Protein AF-A0A933JKI4-F1 (afdb_monomer_lite)

Secondary structure (DSSP, 8-state):
-HHHHHHHHHHHHHHHHHHHHHHHHHHS-S-HHHHHHHHHHHHHHHHHHHHHHHHHH---TTHHHHHHHHHHHHHHHHHHHHHTT-PPP---------------

Sequence (104 aa):
MEVTRQLLDTLRKKAEVLAERVAEATRDSTNAHVRTEGGRFAEVLGEWLDQLDELFETEDPEVIDRVRSFSARLQLAEDKVARWGVGPTRTPKSRRGSGVRKAA

Radius of gyration: 17.94 Å; chains: 1; bounding box: 42×26×63 Å

Foldseek 3Di:
DVVLVVLLVVLLVLLVLLLVLLVVLQPPDPDPVSVVVSVVVNVVSVVLNVVSVVLVVDPDPCSVVVSVVSVVVSVVSVVVSVVSVRPRPPDPPPPPDPDDDDDD

pLDDT: mean 78.85, std 14.89, range [40.62, 91.25]

Structure (mmCIF, N/CA/C/O backbone):
data_AF-A0A933JKI4-F1
#
_entry.id   AF-A0A933JKI4-F1
#
loop_
_atom_site.group_PDB
_atom_site.id
_atom_site.type_symbol
_atom_site.label_atom_id
_atom_site.label_alt_id
_atom_site.label_comp_id
_atom_site.label_asym_id
_atom_site.label_entity_id
_atom_site.label_seq_id
_atom_site.pdbx_PDB_ins_code
_atom_site.Cartn_x
_atom_site.Cartn_y
_atom_site.Cartn_z
_atom_site.occupancy
_atom_site.B_iso_or_equiv
_atom_site.auth_seq_id
_atom_site.auth_comp_id
_atom_site.auth_asym_id
_atom_site.auth_atom_id
_atom_site.pdbx_PDB_model_num
ATOM 1 N N . MET A 1 1 ? -17.397 2.579 15.965 1.00 59.50 1 MET A N 1
ATOM 2 C CA . MET A 1 1 ? -17.041 1.528 14.987 1.00 59.50 1 MET A CA 1
ATOM 3 C C . MET A 1 1 ? -17.125 2.017 13.534 1.00 59.50 1 MET A C 1
ATOM 5 O O . MET A 1 1 ? -16.285 1.625 12.742 1.00 59.50 1 MET A O 1
ATOM 9 N N . GLU A 1 2 ? -18.050 2.918 13.168 1.00 64.12 2 GLU A N 1
ATOM 10 C CA . GLU A 1 2 ? -18.205 3.399 11.774 1.00 64.12 2 GLU A CA 1
ATOM 11 C C . GLU A 1 2 ? -16.9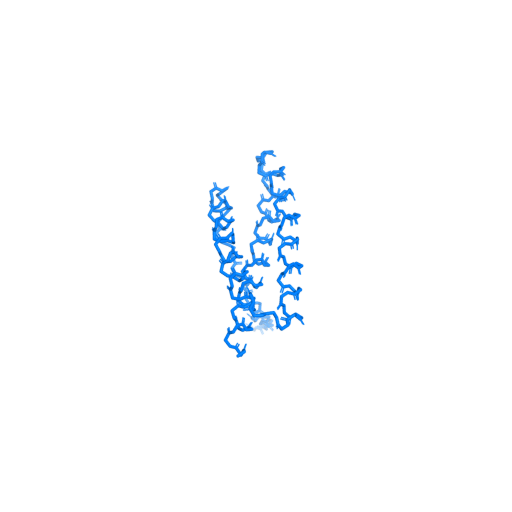75 4.141 11.200 1.00 64.12 2 GLU A C 1
ATOM 13 O O . GLU A 1 2 ? -16.598 3.920 10.052 1.00 64.12 2 GLU A O 1
ATOM 18 N N . VAL A 1 3 ? -16.286 4.946 12.021 1.00 65.94 3 VAL A N 1
ATOM 19 C CA . VAL A 1 3 ? -15.077 5.697 11.617 1.00 65.94 3 VAL A CA 1
ATOM 20 C C . VAL A 1 3 ? -13.921 4.768 11.222 1.00 65.94 3 VAL A C 1
ATOM 22 O O . VAL A 1 3 ? -13.246 5.013 10.225 1.00 65.94 3 VAL A O 1
ATOM 25 N N . THR A 1 4 ? -13.709 3.674 11.961 1.00 77.69 4 THR A N 1
ATOM 26 C CA . THR A 1 4 ? -12.656 2.687 11.664 1.00 77.69 4 THR A CA 1
ATOM 27 C C . THR A 1 4 ? -12.906 2.002 10.323 1.00 77.69 4 THR A C 1
ATOM 29 O O . THR A 1 4 ? -11.977 1.819 9.542 1.00 77.69 4 THR A O 1
ATOM 32 N N . ARG A 1 5 ? -14.170 1.694 10.011 1.00 80.38 5 ARG A N 1
ATOM 33 C CA . ARG A 1 5 ? -14.555 1.036 8.758 1.00 80.38 5 ARG A CA 1
ATOM 34 C C . ARG A 1 5 ? -14.344 1.934 7.537 1.00 80.38 5 ARG A C 1
ATOM 36 O O . ARG A 1 5 ? -13.782 1.488 6.545 1.00 80.38 5 ARG A O 1
ATOM 43 N N . GLN A 1 6 ? -14.708 3.215 7.635 1.00 84.88 6 GLN A N 1
ATOM 44 C CA . GLN A 1 6 ? -14.437 4.202 6.578 1.00 84.88 6 GLN A CA 1
ATOM 45 C C . GLN A 1 6 ? -12.933 4.393 6.328 1.00 84.88 6 GLN A C 1
ATOM 47 O O . GLN A 1 6 ? -12.494 4.589 5.189 1.00 84.88 6 GLN A O 1
ATOM 52 N N . LEU A 1 7 ? -12.131 4.339 7.394 1.00 85.06 7 LEU A N 1
ATOM 53 C CA . LEU A 1 7 ? -10.680 4.444 7.305 1.00 85.06 7 LEU A CA 1
ATOM 54 C C . LEU A 1 7 ? -10.076 3.208 6.623 1.00 85.06 7 LEU A C 1
ATOM 56 O O . LEU A 1 7 ? -9.266 3.363 5.711 1.00 85.06 7 LEU A O 1
ATOM 60 N N . LEU A 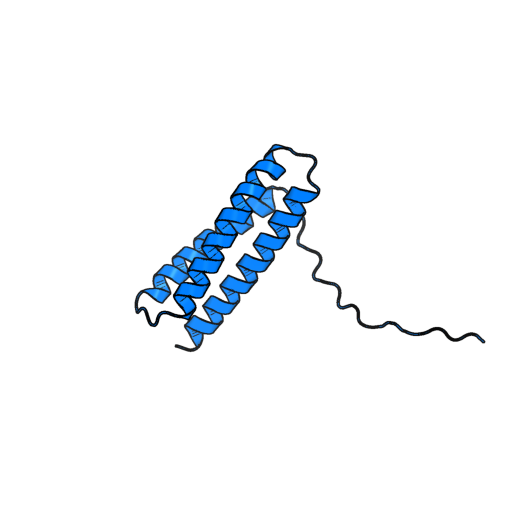1 8 ? -10.519 2.005 7.000 1.00 85.56 8 LEU A N 1
ATOM 61 C CA . LEU A 1 8 ? -10.138 0.752 6.344 1.00 85.56 8 LEU A CA 1
ATOM 62 C C . LEU A 1 8 ? -10.519 0.756 4.853 1.00 85.56 8 LEU A C 1
ATOM 64 O O . LEU A 1 8 ? -9.676 0.446 4.016 1.00 85.56 8 LEU A O 1
ATOM 68 N N . ASP A 1 9 ? -11.724 1.218 4.499 1.00 88.56 9 ASP A N 1
ATOM 69 C CA . ASP A 1 9 ? -12.161 1.354 3.098 1.00 88.56 9 ASP A CA 1
ATOM 70 C C . ASP A 1 9 ? -11.252 2.303 2.310 1.00 88.56 9 ASP A C 1
ATOM 72 O O . ASP A 1 9 ? -10.945 2.084 1.136 1.00 88.56 9 ASP A O 1
ATOM 76 N N . THR A 1 10 ? -10.818 3.386 2.954 1.00 89.81 10 THR A N 1
ATOM 77 C CA . THR A 1 10 ? -9.905 4.356 2.346 1.00 89.81 10 THR A CA 1
ATOM 78 C C . THR A 1 10 ? -8.524 3.744 2.123 1.00 89.81 10 THR A C 1
ATOM 80 O O . THR A 1 10 ? -7.943 3.929 1.053 1.00 89.81 10 THR A O 1
ATOM 83 N N . LEU A 1 11 ? -8.002 3.003 3.103 1.00 89.31 11 LEU A N 1
ATOM 84 C CA . LEU A 1 11 ? -6.708 2.327 3.002 1.00 89.31 11 LEU A CA 1
ATOM 85 C C . LEU A 1 11 ? -6.721 1.230 1.939 1.00 89.31 11 LEU A C 1
ATOM 87 O O . LEU A 1 11 ? -5.793 1.174 1.136 1.00 89.31 11 LEU A O 1
ATOM 91 N N . ARG A 1 12 ? -7.797 0.441 1.872 1.00 89.81 12 ARG A N 1
ATOM 92 C CA . ARG A 1 12 ? -8.013 -0.563 0.827 1.00 89.81 12 ARG A CA 1
ATOM 93 C C . ARG A 1 12 ? -7.956 0.064 -0.560 1.00 89.81 12 ARG A C 1
ATOM 95 O O . ARG A 1 12 ? -7.126 -0.328 -1.370 1.00 89.81 12 ARG A O 1
ATOM 102 N N . LYS A 1 13 ? -8.759 1.103 -0.809 1.00 90.81 13 LYS A N 1
ATOM 103 C CA . LYS A 1 13 ? -8.776 1.803 -2.107 1.00 90.81 13 LYS A CA 1
ATOM 104 C C . LYS A 1 13 ? -7.403 2.350 -2.487 1.00 90.81 13 LYS A C 1
ATOM 106 O O . LYS A 1 13 ? -7.009 2.277 -3.646 1.00 90.81 13 LYS A O 1
ATOM 111 N N . LYS A 1 14 ? -6.666 2.914 -1.527 1.00 89.88 14 LYS A N 1
ATOM 112 C CA . LYS A 1 14 ? -5.307 3.409 -1.778 1.00 89.88 14 LYS A CA 1
ATOM 113 C C . LYS A 1 14 ? -4.340 2.275 -2.127 1.00 89.88 14 LYS A C 1
ATOM 115 O O . LYS A 1 14 ? -3.572 2.422 -3.073 1.00 89.88 14 LYS A O 1
ATOM 120 N N . ALA A 1 15 ? -4.397 1.159 -1.404 1.00 89.94 15 ALA A N 1
ATOM 121 C CA . ALA A 1 15 ? -3.573 -0.015 -1.673 1.00 89.94 15 ALA A CA 1
ATOM 122 C C . ALA A 1 15 ? -3.895 -0.646 -3.039 1.00 89.94 15 ALA A C 1
ATOM 124 O O . ALA A 1 15 ? -2.971 -0.938 -3.792 1.00 89.94 15 ALA A O 1
ATOM 125 N N . GLU A 1 16 ? -5.175 -0.753 -3.412 1.00 90.25 16 GLU A N 1
ATOM 126 C CA . GLU A 1 16 ? -5.616 -1.211 -4.740 1.00 90.25 16 GLU A CA 1
ATOM 127 C C . GLU A 1 16 ? -5.076 -0.304 -5.860 1.00 90.25 16 GLU A C 1
ATOM 129 O O . GLU A 1 16 ? -4.467 -0.784 -6.816 1.00 90.25 16 GLU A O 1
ATOM 134 N N . VAL A 1 17 ? -5.218 1.020 -5.715 1.00 90.31 17 VAL A N 1
ATOM 135 C CA . VAL A 1 17 ? -4.679 1.997 -6.681 1.00 90.31 17 VAL A CA 1
ATOM 136 C C . VAL A 1 17 ? -3.155 1.908 -6.773 1.00 90.31 17 VAL A C 1
ATOM 138 O O . VAL A 1 17 ? -2.585 2.043 -7.857 1.00 90.31 17 VAL A O 1
ATOM 141 N N . LEU A 1 18 ? -2.468 1.695 -5.650 1.00 89.31 18 LEU A N 1
ATOM 142 C CA . LEU A 1 18 ? -1.019 1.530 -5.639 1.00 89.31 18 LEU A CA 1
ATOM 143 C C . LEU A 1 18 ? -0.594 0.232 -6.336 1.00 89.31 18 LEU A C 1
ATOM 145 O O . LEU A 1 18 ? 0.359 0.256 -7.111 1.00 89.31 18 LEU A O 1
ATOM 149 N N . ALA A 1 19 ? -1.309 -0.872 -6.115 1.00 89.88 19 ALA A N 1
ATOM 150 C CA . ALA A 1 19 ? -1.050 -2.145 -6.781 1.00 89.88 19 ALA A CA 1
ATOM 151 C C . ALA A 1 19 ? -1.225 -2.030 -8.302 1.00 89.88 19 ALA A C 1
ATOM 153 O O . ALA A 1 19 ? -0.364 -2.485 -9.056 1.00 89.88 19 ALA A O 1
ATOM 154 N N . GLU A 1 20 ? -2.274 -1.340 -8.760 1.00 88.69 20 GLU A N 1
ATOM 155 C CA . GLU A 1 20 ? -2.480 -1.043 -10.182 1.00 88.69 20 GLU A CA 1
ATOM 156 C C . GLU A 1 20 ? -1.317 -0.217 -10.753 1.00 88.69 20 GLU A C 1
ATOM 158 O O . GLU A 1 20 ? -0.741 -0.585 -11.777 1.00 88.69 20 GLU A O 1
ATOM 163 N N . ARG A 1 21 ? -0.880 0.837 -10.047 1.00 85.81 21 ARG A N 1
ATOM 164 C CA . ARG A 1 21 ? 0.285 1.645 -10.454 1.00 85.81 21 ARG A CA 1
ATOM 165 C C . ARG A 1 21 ? 1.559 0.823 -10.559 1.00 85.81 21 ARG A C 1
ATOM 167 O O . ARG A 1 21 ? 2.332 1.019 -11.489 1.00 85.81 21 ARG A O 1
ATOM 174 N N . VAL A 1 22 ? 1.802 -0.071 -9.607 1.00 89.25 22 VAL A N 1
ATOM 175 C CA . VAL A 1 22 ? 2.969 -0.960 -9.616 1.00 89.25 22 VAL A CA 1
ATOM 176 C C . VAL A 1 22 ? 2.898 -1.916 -10.804 1.00 89.25 22 VAL A C 1
ATOM 178 O O . VAL A 1 22 ? 3.900 -2.101 -11.495 1.00 89.25 22 VAL A O 1
ATOM 181 N N . ALA A 1 23 ? 1.725 -2.480 -11.090 1.00 87.56 23 ALA A N 1
ATOM 182 C CA . ALA A 1 23 ? 1.514 -3.353 -12.240 1.00 87.56 23 ALA A CA 1
ATOM 183 C C . ALA A 1 23 ? 1.735 -2.618 -13.577 1.00 87.56 23 ALA A C 1
ATOM 185 O O . ALA A 1 23 ? 2.378 -3.155 -14.478 1.00 87.56 23 ALA A O 1
ATOM 186 N N . GLU A 1 24 ? 1.264 -1.376 -13.705 1.00 85.81 24 GLU A N 1
ATOM 187 C CA . GLU A 1 24 ? 1.524 -0.534 -14.880 1.00 85.81 24 GLU A CA 1
ATOM 188 C C . GLU A 1 24 ? 3.011 -0.168 -15.000 1.00 85.81 24 GLU A C 1
ATOM 190 O O . GLU A 1 24 ? 3.621 -0.363 -16.053 1.00 85.81 24 GLU A O 1
ATOM 195 N N . ALA A 1 25 ? 3.623 0.287 -13.900 1.00 83.50 25 ALA A N 1
ATOM 196 C CA . ALA A 1 25 ? 5.038 0.647 -13.837 1.00 83.50 25 ALA A CA 1
ATOM 197 C C . ALA A 1 25 ? 5.945 -0.509 -14.250 1.00 83.50 25 ALA A C 1
ATOM 199 O O . ALA A 1 25 ? 6.961 -0.310 -14.905 1.00 83.50 25 ALA A O 1
ATOM 200 N N . THR A 1 26 ? 5.604 -1.724 -13.835 1.00 88.75 26 THR A N 1
ATOM 201 C CA . THR A 1 26 ? 6.409 -2.918 -14.097 1.00 88.75 26 THR A CA 1
ATOM 202 C C . THR A 1 26 ? 6.217 -3.450 -15.501 1.00 88.75 26 THR A C 1
ATOM 204 O O . THR A 1 26 ? 7.200 -3.843 -16.125 1.00 88.75 26 THR A O 1
ATOM 207 N N . ARG A 1 27 ? 4.984 -3.460 -16.015 1.00 85.25 27 ARG A N 1
ATOM 208 C CA . ARG A 1 27 ? 4.676 -4.024 -17.332 1.00 85.25 27 ARG A CA 1
ATOM 209 C C . ARG A 1 27 ? 5.428 -3.313 -18.454 1.00 85.25 27 ARG A C 1
ATOM 211 O O . ARG A 1 27 ? 6.032 -3.982 -19.288 1.00 85.25 27 ARG A O 1
ATOM 218 N N . ASP A 1 28 ? 5.429 -1.982 -18.439 1.00 79.44 28 ASP A N 1
ATOM 219 C CA . ASP A 1 28 ? 5.926 -1.172 -19.559 1.00 79.44 28 ASP A CA 1
ATOM 220 C C . ASP A 1 28 ? 7.339 -0.605 -19.327 1.00 79.44 28 ASP A C 1
ATOM 222 O O . ASP A 1 28 ? 7.888 0.100 -20.178 1.00 79.44 28 ASP A O 1
ATOM 226 N N . SER A 1 29 ? 7.969 -0.902 -18.184 1.00 81.38 29 SER A N 1
ATOM 227 C CA . SER A 1 29 ? 9.283 -0.341 -17.864 1.00 81.38 29 SER A CA 1
ATOM 228 C C . SER A 1 29 ? 10.412 -1.005 -18.643 1.00 81.38 29 SER A C 1
ATOM 230 O O . SER A 1 29 ? 10.626 -2.219 -18.601 1.00 81.38 29 SER A O 1
ATOM 232 N N . THR A 1 30 ? 11.236 -0.177 -19.280 1.00 85.19 30 THR A N 1
ATOM 233 C CA . THR A 1 30 ? 12.505 -0.586 -19.894 1.00 85.19 30 THR A CA 1
ATOM 234 C C . THR A 1 30 ? 13.574 -0.919 -18.846 1.00 85.19 30 THR A C 1
ATOM 236 O O . THR A 1 30 ? 14.499 -1.684 -19.130 1.00 85.19 30 THR A O 1
ATOM 239 N N . ASN A 1 31 ? 13.416 -0.450 -17.604 1.00 85.25 31 ASN A N 1
ATOM 240 C CA . ASN A 1 31 ? 14.345 -0.691 -16.505 1.00 85.25 31 ASN A CA 1
ATOM 241 C C . ASN A 1 31 ? 14.086 -2.054 -15.830 1.00 85.25 31 ASN A C 1
ATOM 243 O O . ASN A 1 31 ? 13.094 -2.246 -15.127 1.00 85.25 31 ASN A O 1
ATOM 247 N N . ALA A 1 32 ? 15.023 -2.995 -15.994 1.00 86.88 32 ALA A N 1
ATOM 248 C CA . ALA A 1 32 ? 14.939 -4.343 -15.422 1.00 86.88 32 ALA A CA 1
ATOM 249 C C . ALA A 1 32 ? 14.825 -4.365 -13.887 1.00 86.88 32 ALA A C 1
ATOM 251 O O . ALA A 1 32 ? 14.178 -5.258 -13.332 1.00 86.88 32 ALA A O 1
ATOM 252 N N . HIS A 1 33 ? 15.408 -3.371 -13.209 1.00 86.94 33 HIS A N 1
ATOM 253 C CA . HIS A 1 33 ? 15.292 -3.222 -11.762 1.00 86.94 33 HIS A CA 1
ATOM 254 C C . HIS A 1 33 ? 13.846 -2.926 -11.355 1.00 86.94 33 HIS A C 1
ATOM 256 O O . HIS A 1 33 ? 13.320 -3.608 -10.485 1.00 86.94 33 HIS A O 1
ATOM 262 N N . VAL A 1 34 ? 13.173 -2.000 -12.050 1.00 86.19 34 VAL A N 1
ATOM 263 C CA . VAL A 1 34 ? 11.762 -1.653 -11.792 1.00 86.19 34 VAL A CA 1
ATOM 264 C C . VAL A 1 34 ? 10.851 -2.856 -12.021 1.00 86.19 34 VAL A C 1
ATOM 266 O O . VAL A 1 34 ? 9.986 -3.120 -11.195 1.00 86.19 34 VAL A O 1
ATOM 269 N N . ARG A 1 35 ? 11.076 -3.634 -13.089 1.00 88.12 35 ARG A N 1
ATOM 270 C CA . ARG A 1 35 ? 10.289 -4.853 -13.355 1.00 88.12 35 ARG A CA 1
ATOM 271 C C . ARG A 1 35 ? 10.424 -5.885 -12.236 1.00 88.12 35 ARG A C 1
ATOM 273 O O . ARG A 1 35 ? 9.426 -6.418 -11.764 1.00 88.12 35 ARG A O 1
ATOM 280 N N . THR A 1 36 ? 11.657 -6.143 -11.801 1.00 89.69 36 THR A N 1
ATOM 281 C CA . THR A 1 36 ? 11.945 -7.119 -10.738 1.00 89.69 36 THR A CA 1
ATOM 282 C C . THR A 1 36 ? 11.411 -6.656 -9.388 1.00 89.69 36 THR A C 1
ATOM 284 O O . THR A 1 36 ? 10.753 -7.419 -8.685 1.00 89.69 36 THR A O 1
ATOM 287 N N . GLU A 1 37 ? 11.694 -5.406 -9.016 1.00 88.19 37 GLU A N 1
ATOM 288 C CA . GLU A 1 37 ? 11.233 -4.846 -7.751 1.00 88.19 37 GLU A CA 1
ATOM 289 C C . GLU A 1 37 ? 9.716 -4.783 -7.693 1.00 88.19 37 GLU A C 1
ATOM 291 O O . GLU A 1 37 ? 9.145 -5.186 -6.686 1.00 88.19 37 GLU A O 1
ATOM 296 N N . GLY A 1 38 ? 9.053 -4.312 -8.748 1.00 87.75 38 GLY A N 1
ATOM 297 C CA . GLY A 1 38 ? 7.608 -4.177 -8.706 1.00 87.75 38 GLY A CA 1
ATOM 298 C C . GLY A 1 38 ? 6.855 -5.504 -8.798 1.00 87.75 38 GLY A C 1
ATOM 299 O O . GLY A 1 38 ? 5.764 -5.579 -8.252 1.00 87.75 38 GLY A O 1
ATOM 300 N N . GLY A 1 39 ? 7.442 -6.571 -9.358 1.00 85.94 39 GLY A N 1
ATOM 301 C CA . GLY A 1 39 ? 6.887 -7.925 -9.218 1.00 85.94 39 GLY A CA 1
ATOM 302 C C . GLY A 1 39 ? 6.807 -8.359 -7.750 1.00 85.94 39 GLY A C 1
ATOM 303 O O . GLY A 1 39 ? 5.736 -8.702 -7.262 1.00 85.94 39 GLY A O 1
ATOM 304 N N . ARG A 1 40 ? 7.914 -8.216 -7.009 1.00 89.19 40 ARG A N 1
ATOM 305 C CA . ARG A 1 40 ? 7.942 -8.472 -5.554 1.00 89.19 40 ARG A CA 1
ATOM 306 C C . ARG A 1 40 ? 7.014 -7.531 -4.793 1.00 89.19 40 ARG A C 1
ATOM 308 O O . ARG A 1 40 ? 6.407 -7.906 -3.801 1.00 89.19 40 ARG A O 1
ATOM 315 N N . PHE A 1 41 ? 6.925 -6.283 -5.241 1.00 88.81 41 PHE A N 1
ATOM 316 C CA . PHE A 1 41 ? 6.100 -5.285 -4.578 1.00 88.81 41 PHE A CA 1
ATOM 317 C C . PHE A 1 41 ? 4.604 -5.546 -4.764 1.00 88.81 41 PHE A C 1
ATOM 319 O O . PHE A 1 41 ? 3.834 -5.284 -3.848 1.00 88.81 41 PHE A O 1
ATOM 326 N N . ALA A 1 42 ? 4.196 -6.108 -5.903 1.00 87.19 42 ALA A N 1
ATOM 327 C CA . ALA A 1 42 ? 2.822 -6.541 -6.127 1.00 87.19 42 ALA A CA 1
ATOM 328 C C . ALA A 1 42 ? 2.416 -7.681 -5.177 1.00 87.19 42 ALA A C 1
ATOM 330 O O . ALA A 1 42 ? 1.315 -7.637 -4.638 1.00 87.19 42 ALA A O 1
ATOM 331 N N . GLU A 1 43 ? 3.307 -8.645 -4.918 1.00 88.50 43 GLU A N 1
ATOM 332 C CA . GLU A 1 43 ? 3.072 -9.717 -3.932 1.00 88.50 43 GLU A CA 1
ATOM 333 C C . GLU A 1 43 ? 2.866 -9.138 -2.525 1.00 88.50 43 GLU A C 1
ATOM 335 O O . GLU A 1 43 ? 1.857 -9.415 -1.882 1.00 88.50 43 GLU A O 1
ATOM 340 N N . VAL A 1 44 ? 3.759 -8.238 -2.096 1.00 90.69 44 VAL A N 1
ATOM 341 C CA . VAL A 1 44 ? 3.655 -7.561 -0.791 1.00 90.69 44 VAL A CA 1
ATOM 342 C C . VAL A 1 44 ? 2.355 -6.760 -0.666 1.00 90.69 44 VAL A C 1
ATOM 344 O O . VAL A 1 44 ? 1.725 -6.773 0.388 1.00 90.69 44 VAL A O 1
ATOM 347 N N . LEU A 1 45 ? 1.931 -6.060 -1.725 1.00 89.00 45 LEU A N 1
ATOM 348 C CA . LEU A 1 45 ? 0.664 -5.321 -1.721 1.00 89.00 45 LEU A CA 1
ATOM 349 C C . LEU A 1 45 ? -0.555 -6.251 -1.665 1.00 89.00 45 LEU A C 1
ATOM 351 O O . LEU A 1 45 ? -1.546 -5.880 -1.042 1.00 89.00 45 LEU A O 1
ATOM 355 N N . GLY A 1 46 ? -0.473 -7.442 -2.265 1.00 88.00 46 GLY A N 1
ATOM 356 C CA . GLY A 1 46 ? -1.488 -8.488 -2.131 1.00 88.00 46 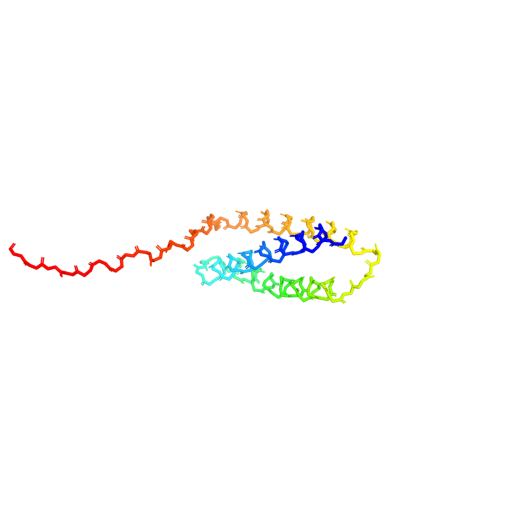GLY A CA 1
ATOM 357 C C . GLY A 1 46 ? -1.647 -8.937 -0.680 1.00 88.00 46 GLY A C 1
ATOM 358 O O . GLY A 1 46 ? -2.730 -8.812 -0.122 1.00 88.00 46 GLY A O 1
ATOM 359 N N . GLU A 1 47 ? -0.545 -9.316 -0.025 1.00 91.12 47 GLU A N 1
ATOM 360 C CA . GLU A 1 47 ? -0.555 -9.705 1.396 1.00 91.12 47 GLU A CA 1
ATOM 361 C C . GLU A 1 47 ? -1.105 -8.593 2.303 1.00 91.12 47 GLU A C 1
ATOM 363 O O . GLU A 1 47 ? -1.760 -8.837 3.314 1.00 91.12 47 GLU A O 1
ATOM 368 N N . TRP A 1 48 ? -0.824 -7.338 1.960 1.00 90.50 48 TRP A N 1
ATOM 369 C CA . TRP A 1 48 ? -1.316 -6.173 2.688 1.00 90.50 48 TRP A CA 1
ATOM 370 C C . TRP A 1 48 ? -2.828 -5.976 2.525 1.00 90.50 48 TRP A C 1
ATOM 372 O O . TRP A 1 48 ? -3.493 -5.579 3.482 1.00 90.50 48 TRP A O 1
ATOM 382 N N . LEU A 1 49 ? -3.377 -6.244 1.340 1.00 87.38 49 LEU A N 1
ATOM 383 C CA . LEU A 1 49 ? -4.821 -6.216 1.111 1.00 87.38 49 LEU A CA 1
ATOM 384 C C . LEU A 1 49 ? -5.523 -7.341 1.877 1.00 87.38 49 LEU A C 1
ATOM 386 O O . LEU A 1 49 ? -6.525 -7.068 2.533 1.00 87.38 49 LEU A O 1
ATOM 390 N N . ASP A 1 50 ? -4.945 -8.542 1.893 1.00 89.69 50 ASP A N 1
ATOM 391 C CA . ASP A 1 50 ? -5.475 -9.670 2.667 1.00 89.69 50 ASP A CA 1
ATOM 392 C C . ASP A 1 50 ? -5.495 -9.342 4.173 1.00 89.69 50 ASP A C 1
ATOM 394 O O . ASP A 1 50 ? -6.511 -9.518 4.841 1.00 89.69 50 ASP A O 1
ATOM 398 N N . GLN A 1 51 ? -4.420 -8.735 4.699 1.00 88.12 51 GLN A N 1
ATOM 399 C CA . GLN A 1 51 ? -4.376 -8.242 6.085 1.00 88.12 51 GLN A CA 1
ATOM 400 C C . GLN A 1 51 ? -5.459 -7.197 6.381 1.00 88.12 51 GLN A C 1
ATOM 402 O O . GLN A 1 51 ? -5.986 -7.154 7.491 1.00 88.12 51 GLN A O 1
ATOM 407 N N . LEU A 1 52 ? -5.773 -6.308 5.432 1.00 84.81 52 LEU A N 1
ATOM 408 C CA . LEU A 1 52 ? -6.853 -5.336 5.612 1.00 84.81 52 LEU A CA 1
ATOM 409 C C . LEU A 1 52 ? -8.220 -6.018 5.650 1.00 84.81 52 LEU A C 1
ATOM 411 O O . LEU A 1 52 ? -9.049 -5.624 6.469 1.00 84.81 52 LEU A O 1
ATOM 415 N N . ASP A 1 53 ? -8.448 -7.009 4.789 1.00 84.06 53 ASP A N 1
ATOM 416 C CA . ASP A 1 53 ? -9.695 -7.774 4.755 1.00 84.06 53 ASP A CA 1
ATOM 417 C C . ASP A 1 53 ? -9.888 -8.569 6.062 1.00 84.06 53 ASP A C 1
ATOM 419 O O . ASP A 1 53 ? -10.963 -8.504 6.657 1.00 84.06 53 ASP A O 1
ATOM 423 N N . GLU A 1 54 ? -8.834 -9.170 6.622 1.00 87.44 54 GLU A N 1
ATOM 424 C CA . GLU A 1 54 ? -8.884 -9.781 7.963 1.00 87.44 54 GLU A CA 1
ATOM 425 C C . GLU A 1 54 ? -9.263 -8.761 9.057 1.00 87.44 54 GLU A C 1
ATOM 427 O O . GLU A 1 54 ? -10.061 -9.046 9.956 1.00 87.44 54 GLU A O 1
ATOM 432 N N . LEU A 1 55 ? -8.736 -7.533 8.979 1.00 82.69 55 LEU A N 1
ATOM 433 C CA . LEU A 1 55 ? -9.077 -6.458 9.922 1.00 82.69 55 LEU A CA 1
ATOM 434 C C . LEU A 1 55 ? -10.519 -5.956 9.772 1.00 82.69 55 LEU A C 1
ATOM 436 O O . LEU A 1 55 ? -11.061 -5.406 10.729 1.00 82.69 55 LEU A O 1
ATOM 440 N N . PHE A 1 56 ? -11.147 -6.126 8.606 1.00 77.06 56 PHE A N 1
ATOM 441 C CA . PHE A 1 56 ? -12.572 -5.837 8.422 1.00 77.06 56 PHE A CA 1
ATOM 442 C C . PHE A 1 56 ? -13.472 -6.864 9.106 1.00 77.06 56 PHE A C 1
ATOM 444 O O . PHE A 1 56 ? -14.575 -6.514 9.532 1.00 77.06 56 PH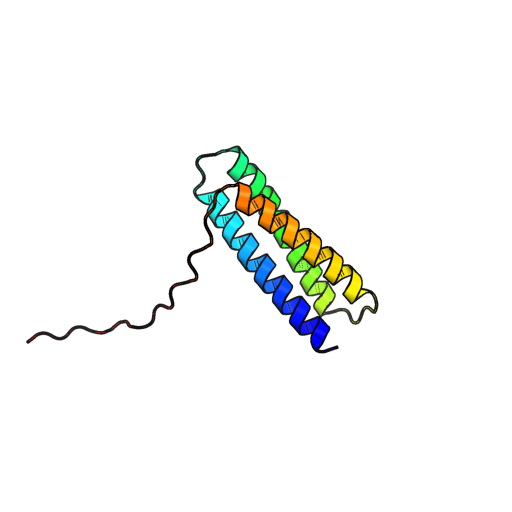E A O 1
ATOM 451 N N . GLU A 1 57 ? -13.022 -8.114 9.175 1.00 81.88 57 GLU A N 1
ATOM 452 C CA . GLU A 1 57 ? -13.781 -9.224 9.750 1.00 81.88 57 GLU A CA 1
ATOM 453 C C . GLU A 1 57 ? -13.627 -9.314 11.273 1.00 81.88 57 GLU A C 1
ATOM 455 O O . GLU A 1 57 ? -14.495 -9.860 11.955 1.00 81.88 57 GLU A O 1
ATOM 460 N N . THR A 1 58 ? -12.553 -8.742 11.822 1.00 77.44 58 THR A N 1
ATOM 461 C CA . THR A 1 58 ? -12.217 -8.871 13.242 1.00 77.44 58 THR A CA 1
ATOM 462 C C . THR A 1 58 ? -12.666 -7.651 14.056 1.00 77.44 58 THR A C 1
ATOM 464 O O . THR A 1 58 ? -12.273 -6.521 13.776 1.00 77.44 58 THR A O 1
ATOM 467 N N . GLU A 1 59 ? -13.416 -7.859 15.144 1.00 68.88 59 GLU A N 1
ATOM 468 C CA . GLU A 1 59 ? -13.729 -6.818 16.145 1.00 68.88 59 GLU A CA 1
ATOM 469 C C . GLU A 1 59 ? -12.581 -6.637 17.164 1.00 68.88 59 GLU A C 1
ATOM 471 O O . GLU A 1 59 ? -12.786 -6.631 18.378 1.00 68.88 59 GLU A O 1
ATOM 476 N N . ASP A 1 60 ? -11.344 -6.533 16.671 1.00 74.06 60 ASP A N 1
ATOM 477 C CA . ASP A 1 60 ? -10.137 -6.441 17.500 1.00 74.06 60 ASP A CA 1
ATOM 478 C C . ASP A 1 60 ? -9.981 -5.021 18.094 1.00 74.06 60 ASP A C 1
ATOM 480 O O . ASP A 1 60 ? -9.950 -4.042 17.340 1.00 74.06 60 ASP A O 1
ATOM 484 N N . PRO A 1 61 ? -9.846 -4.847 19.423 1.00 72.69 61 PRO A N 1
ATOM 485 C CA . PRO A 1 61 ? -9.549 -3.544 20.023 1.00 72.69 61 PRO A CA 1
ATOM 486 C C . PRO A 1 61 ? -8.208 -2.934 19.563 1.00 72.69 61 PRO A C 1
ATOM 488 O O . PRO A 1 61 ? -8.065 -1.710 19.583 1.00 72.69 61 PRO A O 1
ATOM 491 N N . GLU A 1 62 ? -7.251 -3.739 19.090 1.00 81.00 62 GLU A N 1
ATOM 492 C CA . GLU A 1 62 ? -5.969 -3.284 18.528 1.00 81.00 62 GLU A CA 1
ATOM 493 C C . GLU A 1 62 ? -6.057 -2.866 17.048 1.00 81.00 62 GLU A C 1
ATOM 495 O O . GLU A 1 62 ? -5.062 -2.420 16.462 1.00 81.00 62 GLU A O 1
ATOM 500 N N . VAL A 1 63 ? -7.240 -2.955 16.422 1.00 83.06 63 VAL A N 1
ATOM 501 C CA . VAL A 1 63 ? -7.447 -2.608 15.003 1.00 83.06 63 VAL A CA 1
ATOM 502 C C . VAL A 1 63 ? -6.917 -1.211 14.669 1.00 83.06 63 VAL A C 1
ATOM 504 O O . VAL A 1 63 ? -6.345 -1.001 13.603 1.00 83.06 63 VAL A O 1
ATOM 507 N N . ILE A 1 64 ? -7.028 -0.257 15.599 1.00 81.56 64 ILE A N 1
ATOM 508 C CA . ILE A 1 64 ? -6.587 1.130 15.404 1.00 81.56 64 ILE A CA 1
ATOM 509 C C . ILE A 1 64 ? -5.070 1.215 15.196 1.00 81.56 64 ILE A C 1
ATOM 511 O O . ILE A 1 64 ? -4.613 1.945 14.312 1.00 81.56 64 ILE A O 1
ATOM 515 N N . ASP A 1 65 ? -4.279 0.476 15.972 1.00 84.81 65 ASP A N 1
ATOM 516 C CA . ASP A 1 65 ? -2.820 0.528 15.870 1.00 84.81 65 ASP A CA 1
ATOM 51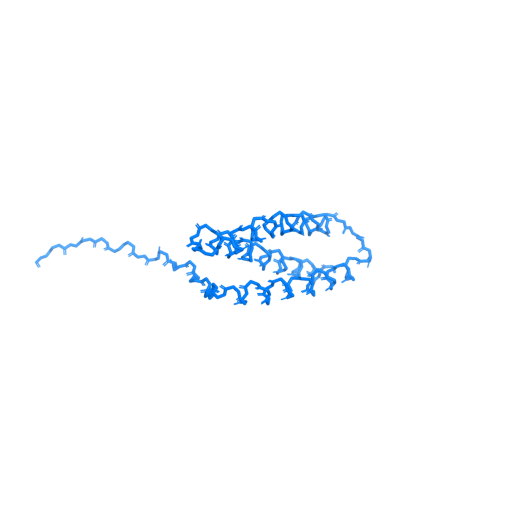7 C C . ASP A 1 65 ? -2.318 -0.224 14.636 1.00 84.81 65 ASP A C 1
ATOM 519 O O . ASP A 1 65 ? -1.414 0.253 13.939 1.00 84.81 65 ASP A O 1
ATOM 523 N N . ARG A 1 66 ? -2.979 -1.328 14.268 1.00 84.50 66 ARG A N 1
ATOM 524 C CA . ARG A 1 66 ? -2.705 -2.034 13.007 1.00 84.50 66 ARG A CA 1
ATOM 525 C C . ARG A 1 66 ? -3.020 -1.170 11.790 1.00 84.50 66 ARG A C 1
ATOM 527 O O . ARG A 1 66 ? -2.206 -1.087 10.872 1.00 84.50 66 ARG A O 1
ATOM 534 N N . VAL A 1 67 ? -4.139 -0.453 11.819 1.00 85.88 67 VAL A N 1
ATOM 535 C CA . VAL A 1 67 ? -4.542 0.514 10.790 1.00 85.88 67 VAL A CA 1
ATOM 536 C C . VAL A 1 67 ? -3.538 1.661 10.658 1.00 85.88 67 VAL A C 1
ATOM 538 O O . VAL A 1 67 ? -3.165 2.032 9.544 1.00 85.88 67 VAL A O 1
ATOM 541 N N . ARG A 1 68 ? -3.044 2.211 11.774 1.00 85.94 68 ARG A N 1
ATOM 542 C CA . ARG A 1 68 ? -1.998 3.251 11.760 1.00 85.94 68 ARG A CA 1
ATOM 543 C C . ARG A 1 68 ? -0.696 2.737 11.154 1.00 85.94 68 ARG A C 1
ATOM 545 O O . ARG A 1 68 ? -0.120 3.400 10.292 1.00 85.94 68 ARG A O 1
ATOM 552 N N . SER A 1 69 ? -0.265 1.546 11.569 1.00 89.00 69 SER A N 1
ATOM 553 C CA . SER A 1 69 ? 0.916 0.877 11.016 1.00 89.00 69 SER A CA 1
ATOM 554 C C . SER A 1 69 ? 0.767 0.637 9.512 1.00 89.00 69 SER A C 1
ATOM 556 O O . SER A 1 69 ? 1.670 0.947 8.733 1.00 89.00 69 SER A O 1
ATOM 558 N N . PHE A 1 70 ? -0.400 0.156 9.079 1.00 89.50 70 PHE A N 1
ATOM 559 C CA . PHE A 1 70 ? -0.719 -0.029 7.669 1.00 89.50 70 PHE A CA 1
ATOM 560 C C . PHE A 1 70 ? -0.641 1.282 6.886 1.00 89.50 70 PHE A C 1
ATOM 562 O O . PHE A 1 70 ? 0.023 1.350 5.856 1.00 89.50 70 PHE A O 1
ATOM 569 N N . SER A 1 71 ? -1.257 2.349 7.399 1.00 89.06 71 SER A N 1
ATOM 570 C CA . SER A 1 71 ? -1.229 3.664 6.758 1.00 89.06 71 SER A CA 1
ATOM 571 C C . SER A 1 71 ? 0.196 4.193 6.572 1.00 89.06 71 SER A C 1
ATOM 573 O O . SER A 1 71 ? 0.495 4.765 5.526 1.00 89.06 71 SER A O 1
ATOM 575 N N . ALA A 1 72 ? 1.078 4.011 7.559 1.00 90.06 72 ALA A N 1
ATOM 576 C CA . ALA A 1 72 ? 2.473 4.439 7.461 1.00 90.06 72 ALA A CA 1
ATOM 577 C C . ALA A 1 72 ? 3.249 3.621 6.416 1.00 90.06 72 ALA A C 1
ATOM 579 O O . ALA A 1 72 ? 3.960 4.187 5.585 1.00 90.06 72 ALA A O 1
ATOM 580 N N . ARG A 1 73 ? 3.070 2.294 6.417 1.00 91.25 73 ARG A N 1
ATOM 581 C CA . ARG A 1 73 ? 3.658 1.392 5.415 1.00 91.25 73 ARG A CA 1
ATOM 582 C C . ARG A 1 73 ? 3.193 1.734 3.998 1.00 91.25 73 ARG A C 1
ATOM 584 O O . ARG A 1 73 ? 4.016 1.787 3.087 1.00 91.25 73 ARG A O 1
ATOM 591 N N . LEU A 1 74 ? 1.904 2.028 3.830 1.00 89.81 74 LEU A N 1
ATOM 592 C CA . LEU A 1 74 ? 1.323 2.416 2.550 1.00 89.81 74 LEU A CA 1
ATOM 593 C C . LEU A 1 74 ? 1.889 3.746 2.045 1.00 89.81 74 LEU A C 1
ATOM 595 O O . LEU A 1 74 ? 2.243 3.841 0.876 1.00 89.81 74 LEU A O 1
ATOM 599 N N . GLN A 1 75 ? 2.065 4.738 2.922 1.00 89.88 75 GLN A N 1
ATOM 600 C CA . GLN A 1 75 ? 2.690 6.008 2.542 1.00 89.88 75 GLN A CA 1
ATOM 601 C C . GLN A 1 75 ? 4.134 5.813 2.055 1.00 89.88 75 GLN A C 1
ATOM 603 O O . GLN A 1 75 ? 4.517 6.342 1.015 1.00 89.88 75 GLN A O 1
ATOM 608 N N . LEU A 1 76 ? 4.930 5.003 2.763 1.00 90.56 76 LEU A N 1
ATOM 609 C CA . LEU A 1 76 ? 6.298 4.678 2.339 1.00 90.56 76 LEU A CA 1
ATOM 610 C C . LEU A 1 76 ? 6.322 3.945 0.991 1.00 90.56 76 LEU A C 1
ATOM 612 O O . LEU A 1 76 ? 7.231 4.143 0.182 1.00 90.56 76 LEU A O 1
ATOM 616 N N . ALA A 1 77 ? 5.322 3.099 0.747 1.00 88.81 77 ALA A N 1
ATOM 617 C CA . ALA A 1 77 ? 5.167 2.387 -0.509 1.00 88.81 77 ALA A CA 1
ATOM 618 C C . ALA A 1 77 ? 4.810 3.331 -1.668 1.00 88.81 77 ALA A C 1
ATOM 620 O O . ALA A 1 77 ? 5.426 3.246 -2.732 1.00 88.81 77 ALA A O 1
ATOM 621 N N . GLU A 1 78 ? 3.886 4.269 -1.450 1.00 88.94 78 GLU A N 1
ATOM 622 C CA . GLU A 1 78 ? 3.559 5.333 -2.405 1.00 88.94 78 GLU A CA 1
ATOM 623 C C . GLU A 1 78 ? 4.802 6.161 -2.760 1.00 88.94 78 GLU A C 1
ATOM 625 O O . GLU A 1 78 ? 5.087 6.367 -3.942 1.00 88.94 78 GLU A O 1
ATOM 630 N N . ASP A 1 79 ? 5.590 6.561 -1.759 1.00 89.31 79 ASP A N 1
ATOM 631 C CA . ASP A 1 79 ? 6.818 7.333 -1.958 1.00 89.31 79 ASP A CA 1
ATOM 632 C C . ASP A 1 79 ? 7.872 6.543 -2.751 1.00 89.31 79 ASP A C 1
ATOM 634 O O . ASP A 1 79 ? 8.563 7.106 -3.607 1.00 89.31 79 ASP A O 1
ATOM 638 N N . LYS A 1 80 ? 8.002 5.230 -2.500 1.00 87.31 80 LYS A N 1
ATOM 639 C CA . LYS A 1 80 ? 8.908 4.356 -3.262 1.00 87.31 80 LYS A CA 1
ATOM 640 C C . LYS A 1 80 ? 8.495 4.288 -4.731 1.00 87.31 80 LYS A C 1
ATOM 642 O O . LYS A 1 80 ? 9.341 4.476 -5.603 1.00 87.31 80 LYS A O 1
ATOM 647 N N . VAL A 1 81 ? 7.212 4.057 -5.005 1.00 85.44 81 VAL A N 1
ATOM 648 C CA . VAL A 1 81 ? 6.689 3.951 -6.377 1.00 85.44 81 VAL A CA 1
ATOM 649 C C . VA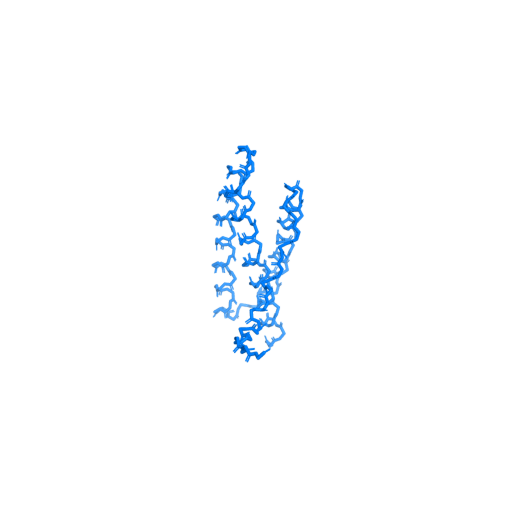L A 1 81 ? 6.778 5.291 -7.103 1.00 85.44 81 VAL A C 1
ATOM 651 O O . VAL A 1 81 ? 7.163 5.326 -8.269 1.00 85.44 81 VAL A O 1
ATOM 654 N N . ALA A 1 82 ? 6.534 6.411 -6.418 1.00 84.44 82 ALA A N 1
ATOM 655 C CA . ALA A 1 82 ? 6.708 7.745 -6.992 1.00 84.44 82 ALA A CA 1
ATOM 656 C C . ALA A 1 82 ? 8.148 7.984 -7.491 1.00 84.44 82 ALA A C 1
ATOM 658 O O . ALA A 1 82 ? 8.351 8.599 -8.539 1.00 84.44 82 ALA A O 1
ATOM 659 N N . ARG A 1 83 ? 9.160 7.439 -6.799 1.00 84.81 83 ARG A N 1
ATOM 660 C CA . ARG A 1 83 ? 10.573 7.520 -7.220 1.00 84.81 83 ARG A CA 1
ATOM 661 C C . ARG A 1 83 ? 10.896 6.695 -8.464 1.00 84.81 83 ARG A C 1
ATOM 663 O O . ARG A 1 83 ? 11.913 6.960 -9.098 1.00 84.81 83 ARG A O 1
ATOM 670 N N . TRP A 1 84 ? 10.056 5.733 -8.846 1.00 82.06 84 TRP A N 1
ATOM 671 C CA . TRP A 1 84 ? 10.216 5.011 -10.113 1.00 82.06 84 TRP A CA 1
ATOM 672 C C . TRP A 1 84 ? 9.853 5.866 -11.334 1.00 82.06 84 TRP A C 1
ATOM 674 O O . TRP A 1 84 ? 10.094 5.443 -12.462 1.00 82.06 84 TRP A O 1
ATOM 684 N N . GLY A 1 85 ? 9.302 7.069 -11.129 1.00 71.06 85 GLY A N 1
ATOM 685 C CA . GLY A 1 85 ? 8.961 7.987 -12.214 1.00 71.06 85 GLY A CA 1
ATOM 686 C C . GLY A 1 85 ? 7.703 7.587 -12.984 1.00 71.06 85 GLY A C 1
ATOM 687 O O . GLY A 1 85 ? 7.439 8.140 -14.051 1.00 71.06 85 GLY A O 1
ATOM 688 N N . VAL A 1 86 ? 6.907 6.654 -12.453 1.00 65.62 86 VAL A N 1
ATOM 689 C CA . VAL A 1 86 ? 5.543 6.427 -12.936 1.00 65.62 86 VAL A CA 1
ATOM 690 C C . VAL A 1 86 ? 4.694 7.625 -12.534 1.00 65.62 86 VAL A C 1
ATOM 692 O O . VAL A 1 86 ? 4.478 7.883 -11.351 1.00 65.62 86 VAL A O 1
ATOM 695 N N . GLY A 1 87 ? 4.267 8.402 -13.531 1.00 56.12 87 GLY A N 1
ATOM 696 C CA . GLY A 1 87 ? 3.406 9.561 -13.315 1.00 56.12 87 GLY A CA 1
ATOM 697 C C . GLY A 1 87 ? 2.113 9.182 -12.582 1.00 56.12 87 GLY A C 1
ATOM 698 O O . GLY A 1 87 ? 1.731 8.010 -12.563 1.00 56.12 87 GLY A O 1
ATOM 699 N N . PRO A 1 88 ? 1.406 10.157 -11.980 1.00 50.25 88 PRO A N 1
ATOM 700 C CA . PRO A 1 88 ? 0.117 9.883 -11.361 1.00 50.25 88 PRO A CA 1
ATOM 701 C C . PRO A 1 88 ? -0.801 9.239 -12.404 1.00 50.25 88 PRO A C 1
ATOM 703 O O . PRO A 1 88 ? -0.957 9.788 -13.500 1.00 50.25 88 PRO A O 1
ATOM 706 N N . THR A 1 89 ? -1.377 8.075 -12.078 1.00 51.34 89 THR A N 1
ATOM 707 C CA . THR A 1 89 ? -2.319 7.374 -12.957 1.00 51.34 89 THR A CA 1
ATOM 708 C C . THR A 1 89 ? -3.328 8.386 -13.467 1.00 51.34 89 THR A C 1
ATOM 710 O O . THR A 1 89 ? -3.959 9.100 -12.679 1.00 51.34 89 THR A O 1
ATOM 713 N N . ARG A 1 90 ? -3.478 8.466 -14.792 1.00 46.22 90 ARG A N 1
ATOM 714 C CA . ARG A 1 90 ? -4.658 9.091 -15.380 1.00 46.22 90 ARG A CA 1
ATOM 715 C C . ARG A 1 90 ? -5.845 8.407 -14.718 1.00 46.22 90 ARG A C 1
ATOM 717 O O . ARG A 1 90 ? -6.070 7.226 -14.958 1.00 46.22 90 ARG A O 1
ATOM 724 N N . THR A 1 91 ? -6.571 9.137 -13.874 1.00 42.69 91 THR A N 1
ATOM 725 C CA . THR A 1 91 ? -7.880 8.709 -13.384 1.00 42.69 91 THR A CA 1
ATOM 726 C C . THR A 1 91 ? -8.653 8.137 -14.568 1.00 42.69 91 THR A C 1
ATOM 728 O O . THR A 1 91 ? -8.578 8.728 -15.655 1.00 42.69 91 THR A O 1
ATOM 731 N N . PRO A 1 92 ? -9.351 6.994 -14.421 1.00 40.62 92 PRO A N 1
ATOM 732 C CA . PRO A 1 92 ? -10.111 6.426 -15.519 1.00 40.62 92 PRO A CA 1
ATOM 733 C C . PRO A 1 92 ? -11.051 7.515 -16.014 1.00 40.62 92 PRO A C 1
ATOM 735 O O . PRO A 1 92 ? -11.981 7.938 -15.324 1.00 40.62 92 PRO A O 1
ATOM 738 N N . LYS A 1 93 ? -10.733 8.052 -17.196 1.00 43.66 93 LYS A N 1
ATOM 739 C CA . LYS A 1 93 ? -11.510 9.099 -17.835 1.00 43.66 93 LYS A CA 1
ATOM 740 C C . LYS A 1 93 ? -12.868 8.465 -18.043 1.00 43.66 93 LYS A C 1
ATOM 742 O O . LYS A 1 93 ? -12.997 7.559 -18.865 1.00 43.66 93 LYS A O 1
ATOM 747 N N . SER A 1 94 ? -13.837 8.880 -17.229 1.00 41.53 94 SER A N 1
ATOM 748 C CA . SER A 1 94 ? -15.228 8.474 -17.338 1.00 41.53 94 SER A CA 1
ATOM 749 C C . SER A 1 94 ? -15.578 8.479 -18.823 1.00 41.53 94 SER A C 1
ATOM 751 O O . SER A 1 94 ? -15.571 9.535 -19.459 1.00 41.53 94 SER A O 1
ATOM 753 N N . ARG A 1 95 ? -15.791 7.292 -19.402 1.00 46.81 95 ARG A N 1
ATOM 754 C CA . ARG A 1 95 ? -16.337 7.128 -20.751 1.00 46.81 95 ARG A CA 1
ATOM 755 C C . ARG A 1 95 ? -17.797 7.587 -20.700 1.00 46.81 95 ARG A C 1
ATOM 757 O O . ARG A 1 95 ? -18.712 6.781 -20.797 1.00 46.81 95 ARG A O 1
ATOM 764 N N . ARG A 1 96 ? -18.035 8.883 -20.492 1.00 48.50 96 ARG A N 1
ATOM 765 C CA . ARG A 1 96 ? -19.327 9.506 -20.764 1.00 48.50 96 ARG A CA 1
ATOM 766 C C . ARG A 1 96 ? -19.289 10.060 -22.173 1.00 48.50 96 ARG A C 1
ATOM 768 O O . ARG A 1 96 ? -18.462 10.908 -22.490 1.00 48.50 96 ARG A O 1
ATOM 775 N N . GLY A 1 97 ? -20.228 9.579 -22.978 1.00 46.12 97 GLY A N 1
ATOM 776 C CA . GLY A 1 97 ? -20.609 10.218 -24.228 1.00 46.12 97 GLY A CA 1
ATOM 777 C C . GLY A 1 97 ? -20.110 9.510 -25.474 1.00 46.12 97 GLY A C 1
ATOM 778 O O . GLY A 1 97 ? -19.440 10.116 -26.300 1.00 46.12 97 GLY A O 1
ATOM 779 N N . SER A 1 98 ? -20.515 8.250 -25.646 1.00 54.03 98 SER A N 1
ATOM 780 C CA . SER A 1 98 ? -20.861 7.759 -26.981 1.00 54.03 98 SER A CA 1
ATOM 781 C C . SER A 1 98 ? -22.004 8.644 -27.493 1.00 54.03 98 SER A C 1
ATOM 783 O O . SER A 1 98 ? -23.166 8.450 -27.144 1.00 54.03 98 SER A O 1
ATOM 785 N N . GLY A 1 99 ? -21.642 9.713 -28.200 1.00 47.88 99 GLY A N 1
ATOM 786 C CA . GLY A 1 99 ? -22.547 10.631 -28.877 1.00 47.88 99 GLY A CA 1
ATOM 787 C C . GLY A 1 99 ? -22.600 10.252 -30.346 1.00 47.88 99 GLY A C 1
ATOM 788 O O . GLY A 1 99 ? -21.690 10.543 -31.113 1.00 47.88 99 GLY A O 1
ATOM 789 N N . VAL A 1 100 ? -23.646 9.515 -30.677 1.00 54.91 100 VAL A N 1
ATOM 790 C CA . VAL A 1 100 ? -23.980 8.932 -31.972 1.00 54.91 100 VAL A CA 1
ATOM 791 C C . VAL A 1 100 ? -23.978 9.974 -33.101 1.00 54.91 100 VAL A C 1
ATOM 793 O O . VAL A 1 100 ? -24.397 11.114 -32.928 1.00 54.91 100 VAL A O 1
ATOM 796 N N . ARG A 1 101 ? -23.524 9.532 -34.279 1.00 64.25 101 ARG A N 1
ATOM 797 C CA . ARG A 1 101 ? -23.584 10.218 -35.580 1.00 64.25 101 ARG A CA 1
ATOM 798 C C . ARG A 1 101 ? -24.964 10.842 -35.845 1.00 64.25 101 ARG A C 1
ATOM 800 O O . ARG A 1 101 ? -25.971 10.176 -35.617 1.00 64.25 101 ARG A O 1
ATOM 807 N N . LYS A 1 102 ? -25.013 11.979 -36.547 1.00 47.31 102 LYS A N 1
ATOM 808 C CA . LYS A 1 102 ? -25.992 12.148 -37.633 1.00 47.31 102 LYS A CA 1
ATOM 809 C C . LYS A 1 102 ? -25.530 13.181 -38.658 1.00 47.31 102 LYS A C 1
ATOM 811 O O . LYS A 1 102 ? -25.110 14.273 -38.300 1.00 47.31 102 LYS A O 1
ATOM 816 N N . ALA A 1 103 ? -25.591 12.760 -39.915 1.00 53.53 103 ALA A N 1
ATOM 817 C CA . ALA A 1 103 ? -25.397 13.563 -41.107 1.00 53.53 103 ALA A CA 1
ATOM 818 C C . ALA A 1 103 ? -26.528 14.588 -41.288 1.00 53.53 103 ALA A C 1
ATOM 820 O O . ALA A 1 103 ? -27.684 14.265 -40.996 1.00 53.53 103 ALA A O 1
ATOM 821 N N . ALA A 1 104 ? -26.177 15.758 -41.818 1.00 55.50 104 ALA A N 1
ATOM 822 C CA . ALA A 1 104 ? -26.961 16.569 -42.747 1.00 55.50 104 ALA A CA 1
ATOM 823 C C . ALA A 1 104 ? -25.989 17.507 -43.473 1.00 55.50 104 ALA A C 1
ATOM 825 O O . ALA A 1 104 ? -25.164 18.125 -42.763 1.00 55.50 104 ALA A O 1
#